Protein AF-A0A7S2BLW2-F1 (afdb_monomer)

Organism: NCBI:txid3111310

Foldseek 3Di:
DDDPVRVVVVLVVQQVVCVVVVPDPGSVRVVVVVCVVPDDDDDDDDPPDPCPVVVCVVDVCCVVPDDDDDPDDDDPVCVVVVLCPDPPSVCVPVVDDPPPPPPPPDDDDDDDDDDDDDPPVVVVVVVVVVVVVVVVPVPPD

Structure (mmCIF, N/CA/C/O backbone):
data_AF-A0A7S2BLW2-F1
#
_entry.id   AF-A0A7S2BLW2-F1
#
loop_
_atom_site.group_PDB
_atom_site.id
_atom_site.type_symbol
_atom_site.label_atom_id
_atom_site.label_alt_id
_atom_site.label_comp_id
_atom_site.label_asym_id
_atom_site.label_entity_id
_atom_site.label_seq_id
_atom_site.pdbx_PDB_ins_code
_atom_site.Cartn_x
_atom_site.Cartn_y
_atom_site.Cartn_z
_atom_site.occupancy
_atom_site.B_iso_or_equiv
_atom_site.auth_seq_id
_atom_site.auth_comp_id
_atom_site.auth_asym_id
_atom_site.auth_atom_id
_atom_site.pdbx_PDB_model_num
ATOM 1 N N . MET A 1 1 ? -0.160 -0.488 18.853 1.00 73.38 1 MET A N 1
ATOM 2 C CA . MET A 1 1 ? -1.581 -0.300 19.223 1.00 73.38 1 MET A CA 1
ATOM 3 C C . MET A 1 1 ? -1.604 0.476 20.521 1.00 73.38 1 MET A C 1
ATOM 5 O O . MET A 1 1 ? -0.782 0.165 21.372 1.00 73.38 1 MET A O 1
ATOM 9 N N . TYR A 1 2 ? -2.463 1.490 20.620 1.00 87.06 2 TYR A N 1
ATOM 10 C 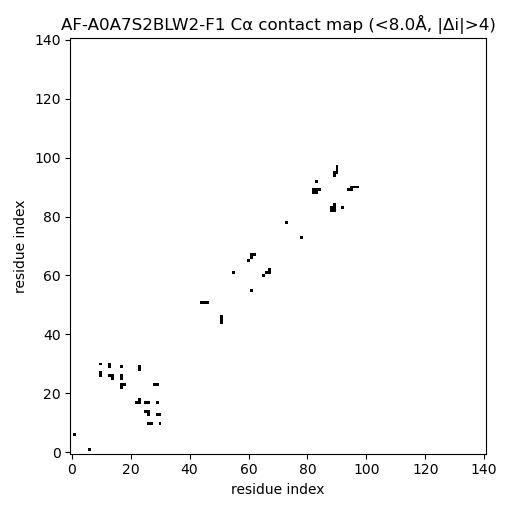CA . TYR A 1 2 ? -2.509 2.401 21.766 1.00 87.06 2 TYR A CA 1
ATOM 11 C C . TYR A 1 2 ? -3.160 1.749 22.981 1.00 87.06 2 TYR A C 1
ATOM 13 O O . TYR A 1 2 ? -4.089 0.948 22.836 1.00 87.06 2 TYR A O 1
ATOM 21 N N . THR A 1 3 ? -2.691 2.117 24.167 1.00 91.88 3 THR A N 1
ATOM 22 C CA . THR A 1 3 ? -3.401 1.827 25.415 1.00 91.88 3 THR A CA 1
ATOM 23 C C . THR A 1 3 ? -4.588 2.780 25.588 1.00 91.88 3 THR A C 1
ATOM 25 O O . THR A 1 3 ? -4.695 3.798 24.903 1.00 91.88 3 THR A O 1
ATOM 28 N N . HIS A 1 4 ? -5.503 2.454 26.504 1.00 84.50 4 HIS A N 1
ATOM 29 C CA . HIS A 1 4 ? -6.663 3.308 26.772 1.00 84.50 4 HIS A CA 1
ATOM 30 C C . HIS A 1 4 ? -6.245 4.705 27.267 1.00 84.50 4 HIS A C 1
ATOM 32 O O . HIS A 1 4 ? -6.810 5.706 26.836 1.00 84.50 4 HIS A O 1
ATOM 38 N N . GLU A 1 5 ? -5.223 4.770 28.123 1.00 90.81 5 GLU A N 1
ATOM 39 C CA . GLU A 1 5 ? -4.720 6.016 28.716 1.00 90.81 5 GLU A CA 1
ATOM 40 C C . GLU A 1 5 ? -4.084 6.948 27.670 1.00 90.81 5 GLU A C 1
ATOM 42 O O . GLU A 1 5 ? -4.263 8.162 27.726 1.00 90.81 5 GLU A O 1
ATOM 47 N N . GLU A 1 6 ? -3.394 6.394 26.668 1.00 92.69 6 GLU A N 1
ATOM 48 C CA . GLU A 1 6 ? -2.781 7.173 25.580 1.00 92.69 6 GLU A CA 1
ATOM 49 C C . GLU A 1 6 ? -3.803 7.671 24.552 1.00 92.69 6 GLU A C 1
ATOM 51 O O . GLU A 1 6 ? -3.588 8.687 23.889 1.00 92.69 6 GLU A O 1
ATOM 56 N N . LEU A 1 7 ? -4.908 6.945 24.381 1.00 88.94 7 LEU A N 1
ATOM 57 C CA . LEU A 1 7 ? -5.895 7.221 23.341 1.00 88.94 7 LEU A CA 1
ATOM 58 C C . LEU A 1 7 ? -6.820 8.387 23.712 1.00 88.94 7 LEU A C 1
ATOM 60 O O . LEU A 1 7 ? -7.228 9.166 22.849 1.00 88.94 7 LEU A O 1
ATOM 64 N N . GLU A 1 8 ? -7.145 8.526 24.992 1.00 86.38 8 GLU A N 1
ATOM 65 C CA . GLU A 1 8 ? -8.073 9.535 25.497 1.00 86.38 8 GLU A CA 1
ATOM 66 C C . GLU A 1 8 ? -7.685 10.992 25.156 1.00 86.38 8 GLU A C 1
ATOM 68 O O . GLU A 1 8 ? -8.547 11.712 24.629 1.00 86.38 8 GLU A O 1
ATOM 73 N N . PRO A 1 9 ? -6.420 11.441 25.325 1.00 90.81 9 PRO A N 1
ATOM 74 C CA . PRO A 1 9 ? -6.015 12.782 24.901 1.00 90.81 9 PRO A CA 1
ATOM 75 C C . PRO A 1 9 ? -6.026 12.962 23.375 1.00 90.81 9 PRO A C 1
ATOM 77 O O . PRO A 1 9 ? -6.305 14.060 22.895 1.00 90.81 9 PRO A O 1
ATOM 80 N N . LEU A 1 10 ? -5.779 11.902 22.596 1.00 88.44 10 LEU A N 1
ATOM 81 C CA . LEU A 1 10 ? -5.785 11.958 21.126 1.00 88.44 10 LEU A CA 1
ATOM 82 C C . LEU A 1 10 ? -7.202 12.104 20.555 1.00 88.44 10 LEU A C 1
ATOM 84 O O . LEU A 1 10 ? -7.399 12.761 19.532 1.00 88.44 10 LEU A O 1
ATOM 88 N N . LEU A 1 11 ? -8.195 11.503 21.215 1.00 89.56 11 LEU A N 1
ATOM 89 C CA . LEU A 1 11 ? -9.595 11.548 20.787 1.00 89.56 11 LEU A CA 1
ATOM 90 C C . LEU A 1 11 ? -10.344 12.795 21.275 1.00 89.56 11 LEU A C 1
ATOM 92 O O . LEU A 1 11 ? -11.379 13.132 20.698 1.00 89.56 11 LEU A O 1
ATOM 96 N N . ALA A 1 12 ? -9.851 13.485 22.308 1.00 87.88 12 ALA A N 1
ATOM 97 C CA . ALA A 1 12 ? -10.460 14.706 22.841 1.00 87.88 12 ALA A CA 1
ATOM 98 C C . ALA A 1 12 ? -10.820 15.756 21.761 1.00 87.88 12 ALA A C 1
ATOM 100 O O . ALA A 1 12 ? -11.989 16.138 21.705 1.00 87.88 12 ALA A O 1
ATOM 101 N N . PRO A 1 13 ? -9.917 16.156 20.840 1.00 88.12 13 PRO A N 1
ATOM 102 C CA . PRO A 1 13 ? -10.240 17.128 19.787 1.00 88.12 13 PRO A CA 1
ATOM 103 C C . PRO A 1 13 ? -11.166 16.581 18.687 1.00 88.12 13 PRO A C 1
ATOM 105 O O . PRO A 1 13 ? -11.682 17.341 17.868 1.00 88.12 13 PRO A O 1
ATOM 108 N N . LEU A 1 14 ? -11.361 15.261 18.622 1.00 87.06 14 LEU A N 1
ATOM 109 C CA . LEU A 1 14 ? -12.239 14.620 17.642 1.00 87.06 14 LEU A CA 1
ATOM 110 C C . LEU A 1 14 ? -13.679 14.495 18.146 1.00 87.06 14 LEU A C 1
ATOM 112 O O . LEU A 1 14 ? -14.576 14.307 17.330 1.00 87.06 14 LEU A O 1
ATOM 116 N N . LYS A 1 15 ? -13.923 14.631 19.458 1.00 86.38 15 LYS A N 1
ATOM 117 C CA . LYS A 1 15 ? -15.270 14.562 20.049 1.00 86.38 15 LYS A CA 1
ATOM 118 C C . LYS A 1 15 ? -16.202 15.624 19.470 1.00 86.38 15 LYS A C 1
ATOM 120 O O . LYS A 1 15 ? -17.282 15.280 19.001 1.00 86.38 15 LYS A O 1
ATOM 125 N N . GLU A 1 16 ? -15.763 16.880 19.448 1.00 86.25 16 GLU A N 1
ATOM 126 C CA . GLU A 1 16 ? -16.558 17.998 18.918 1.00 86.25 16 GLU A CA 1
ATOM 127 C C . GLU A 1 16 ? -16.871 17.793 17.432 1.00 86.25 16 GLU A C 1
ATOM 129 O O . GLU A 1 16 ? -18.031 17.811 17.028 1.00 86.25 16 GLU A O 1
ATOM 134 N N . LYS A 1 17 ? -15.854 17.446 16.635 1.00 84.31 17 LYS A N 1
ATOM 135 C CA . LYS A 1 17 ? -16.009 17.184 15.196 1.00 84.31 17 LYS A CA 1
ATOM 136 C C . LYS A 1 17 ? -16.908 15.979 14.901 1.00 84.31 17 LYS A C 1
ATOM 138 O O . LYS A 1 17 ? -17.621 15.970 13.900 1.00 84.31 17 LYS A O 1
ATOM 143 N N . ALA A 1 18 ? -16.874 14.949 15.747 1.00 85.56 18 ALA A N 1
ATOM 144 C CA . ALA A 1 18 ? -17.738 13.779 15.608 1.00 85.56 18 ALA A CA 1
ATOM 145 C C . ALA A 1 18 ? -19.202 14.129 15.906 1.00 85.56 18 ALA A C 1
ATOM 147 O O . ALA A 1 18 ? -20.091 13.661 15.193 1.00 85.56 18 ALA A O 1
ATOM 148 N N . MET A 1 19 ? -19.444 14.973 16.917 1.00 83.69 19 MET A N 1
ATOM 149 C CA . MET A 1 19 ? -20.779 15.482 17.244 1.00 83.69 19 MET A CA 1
ATOM 150 C C . MET A 1 19 ? -21.338 16.365 16.126 1.00 83.69 19 MET A C 1
ATOM 152 O O . MET A 1 19 ? -22.488 16.176 15.737 1.00 83.69 19 MET A O 1
ATOM 156 N N . GLU A 1 20 ? -20.527 17.266 15.564 1.00 86.50 20 GLU A N 1
ATOM 157 C CA . GLU A 1 20 ? -20.914 18.098 14.414 1.00 86.50 20 GLU A CA 1
ATOM 158 C C . GLU A 1 20 ? -21.260 17.259 13.179 1.00 86.50 20 GLU A C 1
ATOM 160 O O . GLU A 1 20 ? -22.240 17.532 12.489 1.00 86.50 20 GLU A O 1
ATOM 165 N N . ALA A 1 21 ? -20.478 16.210 12.906 1.00 84.44 21 ALA A N 1
ATOM 166 C CA . ALA A 1 21 ? -20.718 15.327 11.771 1.00 84.44 21 ALA A CA 1
ATOM 167 C C . ALA A 1 21 ? -21.977 14.453 11.934 1.00 84.44 21 ALA A C 1
ATOM 169 O O . ALA A 1 21 ? -22.483 13.936 10.936 1.00 84.44 21 ALA A O 1
ATOM 170 N N . GLY A 1 22 ? -22.443 14.209 13.168 1.00 82.50 22 GLY A N 1
ATOM 171 C CA . GLY A 1 22 ? -23.670 13.462 13.500 1.00 82.50 22 GLY A CA 1
ATOM 172 C C . GLY A 1 22 ? -23.741 12.002 13.018 1.00 82.50 22 GLY A C 1
ATOM 173 O O . GLY A 1 22 ? -24.722 11.311 13.275 1.00 82.50 22 GLY A O 1
ATOM 174 N N . THR A 1 23 ? -22.717 11.525 12.307 1.00 83.69 23 THR A N 1
ATOM 175 C CA . THR A 1 23 ? -22.719 10.253 11.567 1.00 83.69 23 THR A CA 1
ATOM 176 C C . THR A 1 23 ? -21.977 9.143 12.318 1.00 83.69 23 THR A C 1
ATOM 178 O O . THR A 1 23 ? -22.244 7.959 12.116 1.00 83.69 23 THR A O 1
ATOM 181 N N . PHE A 1 24 ? -21.040 9.502 13.200 1.00 87.12 24 PHE A N 1
ATOM 182 C CA . PHE A 1 24 ? -20.174 8.550 13.898 1.00 87.12 24 PHE A CA 1
ATOM 183 C C . PHE A 1 24 ? -20.708 8.231 15.298 1.00 87.12 24 PHE A C 1
ATOM 185 O O . PHE A 1 24 ? -21.102 9.129 16.036 1.00 87.12 24 PHE A O 1
ATOM 192 N N . ARG A 1 25 ? -20.698 6.944 15.679 1.00 85.00 25 ARG A N 1
ATOM 193 C CA . ARG A 1 25 ? -21.177 6.486 16.998 1.00 85.00 25 ARG A CA 1
ATOM 194 C C . ARG A 1 25 ? -20.203 6.840 18.114 1.00 85.00 25 ARG A C 1
ATOM 196 O O . ARG A 1 25 ? -20.627 7.151 19.222 1.00 85.00 25 ARG A O 1
ATOM 203 N N . THR A 1 26 ? -18.907 6.782 17.822 1.00 88.75 26 THR A N 1
ATOM 204 C CA . THR A 1 26 ? -17.846 7.141 18.762 1.00 88.75 26 THR A CA 1
ATOM 205 C C . THR A 1 26 ? -16.797 8.044 18.099 1.00 88.75 26 THR A C 1
ATOM 207 O O . THR A 1 26 ? -16.603 7.979 16.881 1.00 88.75 26 THR A O 1
ATOM 210 N N . PRO A 1 27 ? -16.057 8.861 18.877 1.00 88.62 27 PRO A N 1
ATOM 211 C CA . PRO A 1 27 ? -14.917 9.628 18.360 1.00 88.62 27 PRO A CA 1
ATOM 212 C C . PRO A 1 27 ? -13.827 8.726 17.767 1.00 88.62 27 PRO A C 1
ATOM 214 O O . PRO A 1 27 ? -13.113 9.122 16.849 1.00 88.62 27 PRO A O 1
ATOM 217 N N . TYR A 1 28 ? -13.721 7.494 18.276 1.00 90.31 28 TYR A N 1
ATOM 218 C CA . TYR A 1 28 ? -12.808 6.488 17.752 1.00 90.31 28 TYR A CA 1
ATOM 219 C C . TYR A 1 28 ? -13.203 6.036 16.341 1.00 90.31 28 TYR A C 1
ATOM 221 O O . TYR A 1 28 ? -12.337 5.931 15.477 1.00 90.31 28 TYR A O 1
ATOM 229 N N . ASP A 1 29 ? -14.496 5.854 16.060 1.00 90.75 29 ASP A N 1
ATOM 230 C CA . ASP A 1 29 ? -14.958 5.505 14.709 1.00 90.75 29 ASP A CA 1
ATOM 231 C C . ASP A 1 29 ? -14.627 6.611 13.701 1.00 90.75 29 ASP A C 1
ATOM 233 O O . ASP A 1 29 ? -14.192 6.328 12.583 1.00 90.75 29 ASP A O 1
ATOM 237 N N . MET A 1 30 ? -14.775 7.878 14.107 1.00 91.38 30 MET A N 1
ATOM 238 C CA . MET A 1 30 ? -14.360 9.018 13.289 1.00 91.38 30 MET A CA 1
ATOM 239 C C . MET A 1 30 ? -12.847 9.002 13.041 1.00 91.38 30 MET A C 1
ATOM 241 O O . MET A 1 30 ? -12.412 9.213 11.908 1.00 91.38 30 MET A O 1
ATOM 245 N N . PHE A 1 31 ? -12.047 8.733 14.076 1.00 91.62 31 PHE A N 1
ATOM 246 C CA . PHE A 1 31 ? -10.596 8.607 13.948 1.00 91.62 31 PHE A CA 1
ATOM 247 C C . PHE A 1 31 ? -10.215 7.508 12.947 1.00 91.62 31 PHE A C 1
ATOM 249 O O . PHE A 1 31 ? -9.475 7.767 11.999 1.00 91.62 31 PHE A O 1
ATOM 256 N N . VAL A 1 32 ? -10.773 6.303 13.098 1.00 92.31 32 VAL A N 1
ATOM 257 C CA . VAL A 1 32 ? -10.516 5.175 12.189 1.00 92.31 32 VAL A CA 1
ATOM 258 C C . VAL A 1 32 ? -10.936 5.518 10.761 1.00 92.31 32 VAL A C 1
ATOM 260 O O . VAL A 1 32 ? -10.188 5.241 9.824 1.00 92.31 32 VAL A O 1
ATOM 263 N N . HIS A 1 33 ? -12.087 6.168 10.583 1.00 92.56 33 HIS A N 1
ATOM 264 C CA . HIS A 1 33 ? -12.548 6.606 9.270 1.00 92.56 33 HIS A CA 1
ATOM 265 C C . HIS A 1 33 ? -11.578 7.603 8.617 1.00 92.56 33 HIS A C 1
ATOM 267 O O . HIS A 1 33 ? -11.264 7.472 7.434 1.00 92.56 33 HIS A O 1
ATOM 273 N N . GLN A 1 34 ? -11.063 8.575 9.374 1.00 92.31 34 GLN A N 1
ATOM 274 C CA . GLN A 1 34 ? -10.067 9.523 8.864 1.00 92.31 34 GLN A CA 1
ATOM 275 C C . GLN A 1 34 ? -8.769 8.819 8.475 1.00 92.31 34 GLN A C 1
ATOM 277 O O . GLN A 1 34 ? -8.238 9.082 7.397 1.00 92.31 34 GLN A O 1
ATOM 282 N N . VAL A 1 35 ? -8.285 7.892 9.304 1.00 94.12 35 VAL A N 1
ATOM 283 C CA . VAL A 1 35 ? -7.088 7.107 8.984 1.00 94.12 35 VAL A CA 1
ATOM 284 C C . VAL A 1 35 ? -7.302 6.322 7.693 1.00 94.12 35 VAL A C 1
ATOM 286 O O . VAL A 1 35 ? -6.476 6.407 6.794 1.00 94.12 35 VAL A O 1
ATOM 289 N N . GLN A 1 36 ? -8.430 5.627 7.544 1.00 93.94 36 GLN A N 1
ATOM 290 C CA . GLN A 1 36 ? -8.737 4.879 6.320 1.00 93.94 36 GLN A CA 1
ATOM 291 C C . GLN A 1 36 ? -8.853 5.770 5.079 1.00 93.94 36 GLN A C 1
ATOM 293 O O . GLN A 1 36 ? -8.538 5.320 3.980 1.00 93.94 36 GLN A O 1
ATOM 298 N N . ARG A 1 37 ? -9.313 7.015 5.240 1.00 93.94 37 ARG A N 1
ATOM 299 C CA . ARG A 1 37 ? -9.480 7.961 4.134 1.00 93.94 37 ARG A CA 1
ATOM 300 C C . ARG A 1 37 ? -8.167 8.598 3.686 1.00 93.94 37 ARG A C 1
ATOM 302 O O . ARG A 1 37 ? -8.020 8.868 2.500 1.00 93.94 37 ARG A O 1
ATOM 309 N N . TYR A 1 38 ? -7.261 8.884 4.618 1.00 96.19 38 TYR A N 1
ATOM 310 C CA . TYR A 1 38 ? -6.066 9.687 4.339 1.00 96.19 38 TYR A CA 1
ATOM 311 C C . TYR A 1 38 ? -4.761 8.887 4.327 1.00 96.19 38 TYR A C 1
ATOM 313 O O . TYR A 1 38 ? -3.754 9.378 3.819 1.00 96.19 38 TYR A O 1
ATOM 321 N N . LEU A 1 39 ? -4.747 7.666 4.866 1.00 95.88 39 LEU A N 1
ATOM 322 C CA . LEU A 1 39 ? -3.561 6.820 4.860 1.00 95.88 39 LEU A CA 1
ATOM 323 C C . LEU A 1 39 ? -3.525 5.946 3.605 1.00 95.88 39 L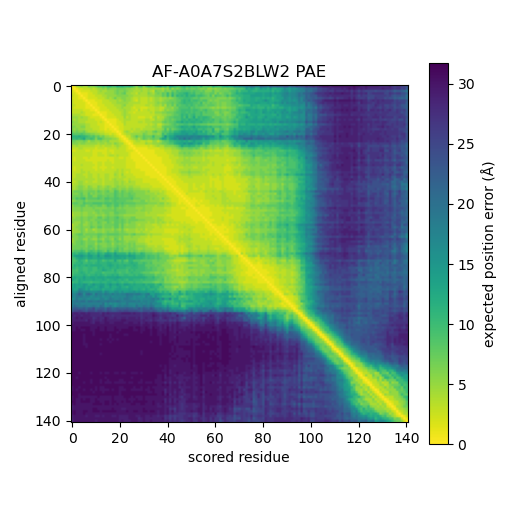EU A C 1
ATOM 325 O O . LEU A 1 39 ? -4.276 4.979 3.478 1.00 95.88 39 LEU A O 1
ATOM 329 N N . HIS A 1 40 ? -2.573 6.237 2.725 1.00 95.00 40 HIS A N 1
ATOM 330 C CA . HIS A 1 40 ? -2.226 5.374 1.602 1.00 95.00 40 HIS A CA 1
ATOM 331 C C . HIS A 1 40 ? -0.906 4.668 1.895 1.00 95.00 40 HIS A C 1
ATOM 333 O O . HIS A 1 40 ? 0.106 5.308 2.174 1.00 95.00 40 HIS A O 1
ATOM 339 N N . VAL A 1 41 ? -0.919 3.339 1.834 1.00 94.31 41 VAL A N 1
ATOM 340 C CA . VAL A 1 41 ? 0.274 2.510 2.021 1.00 94.31 41 VAL A CA 1
ATOM 341 C C . VAL A 1 41 ? 0.669 1.939 0.669 1.00 94.31 41 VAL A C 1
ATOM 343 O O . VAL A 1 41 ? -0.136 1.275 0.019 1.00 94.31 41 VAL A O 1
ATOM 346 N N . VAL A 1 42 ? 1.911 2.189 0.258 1.00 94.81 42 VAL A N 1
ATOM 347 C CA . VAL A 1 42 ? 2.490 1.639 -0.971 1.00 94.81 42 VAL A CA 1
ATOM 348 C C . VAL A 1 42 ? 3.574 0.646 -0.588 1.00 94.81 42 VAL A C 1
ATOM 350 O O . VAL A 1 42 ? 4.440 0.947 0.233 1.00 94.81 42 VAL A O 1
ATOM 353 N N . ILE A 1 43 ? 3.509 -0.549 -1.171 1.00 92.25 43 ILE A N 1
ATOM 354 C CA . ILE A 1 43 ? 4.444 -1.637 -0.896 1.00 92.25 43 ILE A CA 1
ATOM 355 C C . ILE A 1 43 ? 5.020 -2.102 -2.227 1.00 92.25 43 ILE A C 1
ATOM 357 O O . ILE A 1 43 ? 4.274 -2.467 -3.132 1.00 92.25 43 ILE A O 1
ATOM 361 N N . ALA A 1 44 ? 6.346 -2.096 -2.330 1.00 92.12 44 ALA A N 1
ATOM 362 C CA . ALA A 1 44 ? 7.066 -2.641 -3.469 1.00 92.12 44 ALA A CA 1
ATOM 363 C C . ALA A 1 44 ? 7.707 -3.976 -3.07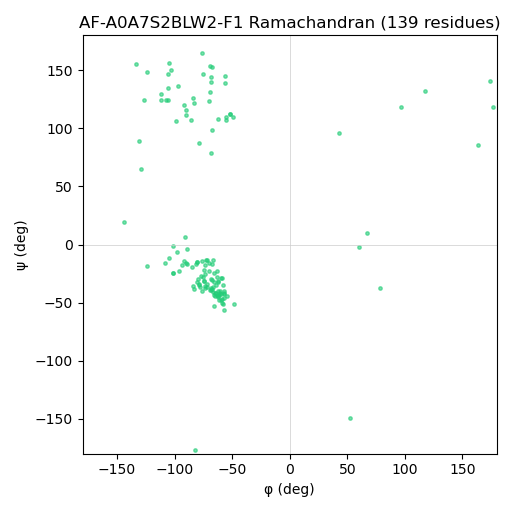9 1.00 92.12 44 ALA A C 1
ATOM 365 O O . ALA A 1 44 ? 8.325 -4.099 -2.018 1.00 92.12 44 ALA A O 1
ATOM 366 N N . PHE A 1 45 ? 7.564 -4.971 -3.949 1.00 90.69 45 PHE A N 1
ATOM 367 C CA . PHE A 1 45 ? 8.175 -6.282 -3.795 1.00 90.69 45 PHE A CA 1
ATOM 368 C C . PHE A 1 45 ? 9.023 -6.612 -5.014 1.00 90.69 45 PHE A C 1
ATOM 370 O O . PHE A 1 45 ? 8.685 -6.245 -6.136 1.00 90.69 45 PHE A O 1
ATOM 377 N N . ASP A 1 46 ? 10.086 -7.369 -4.777 1.00 91.25 46 ASP A N 1
ATOM 378 C CA . ASP A 1 46 ? 10.808 -8.067 -5.828 1.00 91.25 46 ASP A CA 1
ATOM 379 C C . ASP A 1 46 ? 10.193 -9.470 -6.005 1.00 91.25 46 ASP A C 1
ATOM 381 O O . ASP A 1 46 ? 10.258 -10.276 -5.065 1.00 91.25 46 ASP A O 1
ATOM 385 N N . PRO A 1 47 ? 9.590 -9.780 -7.168 1.00 90.44 47 PRO A N 1
ATOM 386 C CA . PRO A 1 47 ? 8.985 -11.085 -7.421 1.00 90.44 47 PRO A CA 1
ATOM 387 C C . PRO A 1 47 ? 10.017 -12.211 -7.561 1.00 90.44 47 PRO A C 1
ATOM 389 O O . PRO A 1 47 ? 9.653 -13.381 -7.461 1.00 90.44 47 PRO A O 1
ATOM 392 N N . THR A 1 48 ? 11.297 -11.889 -7.773 1.00 92.62 48 THR A N 1
ATOM 393 C CA . THR A 1 48 ? 12.371 -12.889 -7.889 1.00 92.62 48 THR A CA 1
ATOM 394 C C . THR A 1 48 ? 12.857 -13.388 -6.528 1.00 92.62 48 THR A C 1
ATOM 396 O O . THR A 1 48 ? 13.512 -14.429 -6.431 1.00 92.62 48 THR A O 1
ATOM 399 N N . HIS A 1 49 ? 12.504 -12.685 -5.449 1.00 95.06 49 HIS A N 1
ATOM 400 C CA . HIS A 1 49 ? 12.927 -13.055 -4.111 1.00 95.06 49 HIS A CA 1
ATOM 401 C C . HIS A 1 49 ? 12.239 -14.365 -3.660 1.00 95.06 49 HIS A C 1
ATOM 403 O O . HIS A 1 49 ? 11.011 -14.453 -3.666 1.00 95.06 49 HIS A O 1
ATOM 409 N N . PRO A 1 50 ? 12.970 -15.366 -3.130 1.00 95.75 50 PRO A N 1
ATOM 410 C CA . PRO A 1 50 ? 12.422 -16.701 -2.843 1.00 95.75 50 PRO A CA 1
ATOM 411 C C . PRO A 1 50 ? 11.307 -16.714 -1.786 1.00 95.75 50 PRO A C 1
ATOM 413 O O . PRO A 1 50 ? 10.481 -17.618 -1.745 1.00 95.75 50 PRO A O 1
ATOM 416 N N . LYS A 1 51 ? 11.260 -15.698 -0.916 1.00 95.00 51 LYS A N 1
ATOM 417 C CA . LYS A 1 51 ? 10.188 -15.518 0.083 1.00 95.00 51 LYS A CA 1
ATOM 418 C C . LYS A 1 51 ? 9.014 -14.659 -0.402 1.00 95.00 51 LYS A C 1
ATOM 420 O O . LYS A 1 51 ? 8.177 -14.307 0.424 1.00 95.00 51 LYS A O 1
ATOM 425 N N . PHE A 1 52 ? 8.976 -14.260 -1.673 1.00 93.06 52 PHE A N 1
ATOM 426 C CA . PHE A 1 52 ? 7.918 -13.404 -2.215 1.00 93.06 52 PHE A CA 1
ATOM 427 C C . PHE A 1 52 ? 6.537 -14.037 -2.010 1.00 93.06 52 PHE A C 1
ATOM 429 O O . PHE A 1 52 ? 5.712 -13.472 -1.296 1.00 93.06 52 PHE A O 1
ATOM 436 N N . LEU A 1 53 ? 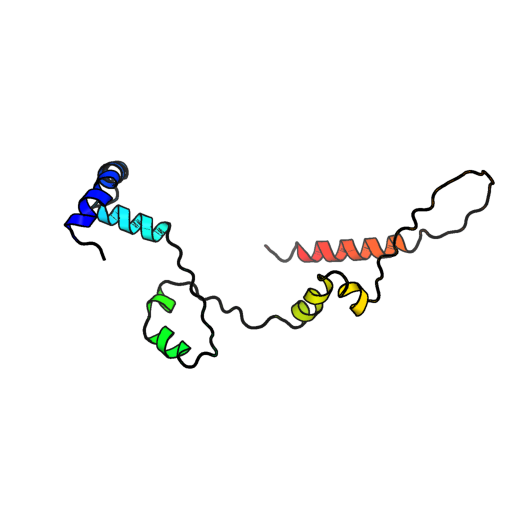6.345 -15.260 -2.514 1.00 93.62 53 LEU A N 1
ATOM 437 C CA . LEU A 1 53 ? 5.074 -15.981 -2.397 1.00 93.62 53 LEU A CA 1
ATOM 438 C C . LEU A 1 53 ? 4.661 -16.190 -0.939 1.00 93.62 53 LEU A C 1
ATOM 440 O O . LEU A 1 53 ? 3.546 -15.842 -0.571 1.00 93.62 53 LEU A O 1
ATOM 444 N N . LEU A 1 54 ? 5.586 -16.635 -0.080 1.00 95.75 54 LEU A N 1
ATOM 445 C CA . LEU A 1 54 ? 5.308 -16.825 1.347 1.00 95.75 54 LEU A CA 1
ATOM 446 C C . LEU A 1 54 ? 4.817 -15.533 2.020 1.00 95.75 54 LEU A C 1
ATOM 448 O O . LEU A 1 54 ? 3.883 -15.565 2.816 1.00 95.75 54 LEU A O 1
ATOM 452 N N . ARG A 1 55 ? 5.436 -14.385 1.712 1.00 92.50 55 ARG A N 1
ATOM 453 C CA . ARG A 1 55 ? 5.017 -13.086 2.265 1.00 92.50 55 ARG A CA 1
ATOM 454 C C . ARG A 1 55 ? 3.623 -12.705 1.782 1.00 92.50 55 ARG A C 1
ATOM 456 O O . ARG A 1 55 ? 2.821 -12.242 2.591 1.00 92.50 55 ARG A O 1
ATOM 463 N N . CYS A 1 56 ? 3.328 -12.937 0.508 1.00 91.81 56 CYS A N 1
ATOM 464 C CA . CYS A 1 56 ? 2.015 -12.673 -0.058 1.00 91.81 56 CYS A CA 1
ATOM 465 C C . CYS A 1 56 ? 0.924 -13.583 0.528 1.00 91.81 56 CYS A C 1
ATOM 467 O O . CYS A 1 56 ? -0.139 -13.094 0.900 1.00 91.81 56 CYS A O 1
ATOM 469 N N . GLU A 1 57 ? 1.195 -14.878 0.685 1.00 93.94 57 GLU A N 1
ATOM 470 C CA . GLU A 1 57 ? 0.258 -15.842 1.280 1.00 93.94 57 GLU A CA 1
ATOM 471 C C . GLU A 1 57 ? 0.017 -15.573 2.768 1.00 93.94 57 GLU A C 1
ATOM 473 O O . GLU A 1 57 ? -1.110 -15.666 3.250 1.00 93.94 57 GLU A O 1
ATOM 478 N N . SER A 1 58 ? 1.066 -15.185 3.499 1.00 96.00 58 SER A N 1
ATOM 479 C CA . SER A 1 58 ? 0.963 -14.878 4.929 1.00 96.00 58 SER A CA 1
ATOM 480 C C . SER A 1 58 ? 0.134 -13.624 5.235 1.00 96.00 58 SER A C 1
ATOM 482 O O . SER A 1 58 ? -0.282 -13.437 6.378 1.00 96.00 58 SER A O 1
ATOM 484 N N . ASN A 1 59 ? -0.108 -12.759 4.242 1.00 93.88 59 ASN A N 1
ATOM 485 C CA . ASN A 1 59 ? -0.829 -11.505 4.426 1.00 93.88 59 ASN A CA 1
ATOM 486 C C . ASN A 1 59 ? -1.945 -11.316 3.377 1.00 93.88 59 ASN A C 1
ATOM 488 O O . ASN A 1 59 ? -1.737 -10.656 2.354 1.00 93.88 59 ASN A O 1
ATOM 492 N N . PRO A 1 60 ? -3.169 -11.802 3.654 1.00 94.56 60 PRO A N 1
ATOM 493 C CA . PRO A 1 60 ? -4.292 -11.692 2.721 1.00 94.56 60 PRO A CA 1
ATOM 494 C C . PRO A 1 60 ? -4.773 -10.248 2.495 1.00 94.56 60 PRO A C 1
ATOM 496 O O . PRO A 1 60 ? -5.510 -9.990 1.539 1.00 94.56 60 PRO A O 1
ATOM 499 N N . ALA A 1 61 ? -4.362 -9.280 3.326 1.00 94.19 61 ALA A N 1
ATOM 500 C CA . ALA A 1 61 ? -4.717 -7.874 3.121 1.00 94.19 61 ALA A CA 1
ATOM 501 C C . ALA A 1 61 ? -4.139 -7.321 1.807 1.00 94.19 61 ALA A C 1
ATOM 503 O O . ALA A 1 61 ? -4.756 -6.454 1.191 1.00 94.19 61 ALA A O 1
ATOM 504 N N . LEU A 1 62 ? -3.013 -7.875 1.340 1.00 92.31 62 LEU A N 1
ATOM 505 C CA . LEU A 1 62 ? -2.377 -7.479 0.081 1.00 92.31 62 LEU A CA 1
ATOM 506 C C . LEU A 1 62 ? -3.269 -7.738 -1.142 1.00 92.31 62 LEU A C 1
ATOM 508 O O . LEU A 1 62 ? -3.235 -6.962 -2.088 1.00 92.31 62 LEU A O 1
ATOM 512 N N . TYR A 1 63 ? -4.105 -8.778 -1.110 1.00 90.12 63 TYR A N 1
ATOM 513 C CA . TYR A 1 63 ? -5.011 -9.118 -2.216 1.00 90.12 63 TYR A CA 1
ATOM 514 C C . TYR A 1 63 ? -6.429 -8.575 -2.038 1.00 90.12 63 TYR A C 1
ATOM 516 O O . TYR A 1 63 ? -7.169 -8.442 -3.007 1.00 90.12 63 TYR A O 1
ATOM 524 N N . THR A 1 64 ? -6.832 -8.290 -0.799 1.00 93.38 64 THR A N 1
ATOM 525 C CA . THR A 1 64 ? -8.215 -7.898 -0.477 1.00 93.38 64 THR A CA 1
ATOM 526 C C . THR A 1 64 ? -8.395 -6.396 -0.282 1.00 93.38 64 THR A C 1
ATOM 528 O O . THR A 1 64 ? -9.511 -5.895 -0.424 1.00 93.38 64 THR A O 1
ATOM 531 N N . ARG A 1 65 ? -7.332 -5.667 0.084 1.00 92.75 65 ARG A N 1
ATOM 532 C CA . ARG A 1 65 ? -7.395 -4.235 0.430 1.00 92.75 65 ARG A CA 1
ATOM 533 C C . ARG A 1 65 ? -6.468 -3.356 -0.404 1.00 92.75 65 ARG A C 1
ATOM 535 O O . ARG A 1 65 ? -6.688 -2.149 -0.433 1.00 92.75 65 ARG A O 1
ATOM 542 N N . CYS A 1 66 ? -5.456 -3.925 -1.055 1.00 91.69 66 CYS A N 1
ATOM 543 C CA . CYS A 1 66 ? -4.516 -3.181 -1.889 1.00 91.69 66 CYS A CA 1
ATOM 544 C C . CYS A 1 66 ? -4.823 -3.365 -3.379 1.00 91.69 66 CYS A C 1
ATOM 546 O O . CYS A 1 66 ? -5.287 -4.419 -3.809 1.00 91.69 66 CYS A O 1
ATOM 548 N N . SER A 1 67 ? -4.504 -2.341 -4.171 1.00 92.69 67 SER A N 1
ATOM 549 C CA . SER A 1 67 ? -4.448 -2.453 -5.629 1.00 92.69 67 SER A CA 1
ATOM 550 C C . SER A 1 67 ? -3.089 -3.013 -6.037 1.00 92.69 67 SER A C 1
ATOM 552 O O . SER A 1 67 ? -2.053 -2.474 -5.649 1.00 92.69 67 SER A O 1
ATOM 554 N N . MET A 1 68 ? -3.092 -4.089 -6.820 1.00 90.12 68 MET A N 1
ATOM 555 C CA . MET A 1 68 ? -1.873 -4.753 -7.281 1.00 90.12 68 MET A CA 1
ATOM 556 C C . MET A 1 68 ? -1.451 -4.181 -8.634 1.00 90.12 68 MET A C 1
ATOM 558 O O . MET A 1 68 ? -2.195 -4.283 -9.607 1.00 90.12 68 MET A O 1
ATOM 562 N N . LEU A 1 69 ? -0.248 -3.606 -8.697 1.00 92.75 69 LEU A N 1
ATOM 563 C CA . LEU A 1 69 ? 0.368 -3.152 -9.941 1.00 92.75 69 LEU A CA 1
ATOM 564 C C . LEU A 1 69 ? 1.579 -4.026 -10.260 1.00 92.75 69 LEU A C 1
ATOM 566 O O . LEU A 1 69 ? 2.510 -4.129 -9.461 1.00 92.75 69 LEU A O 1
ATOM 570 N N . TRP A 1 70 ? 1.578 -4.625 -11.447 1.00 89.62 70 TRP A N 1
ATOM 571 C CA . TRP A 1 70 ? 2.727 -5.351 -11.970 1.00 89.62 70 TRP A CA 1
ATOM 572 C C . TRP A 1 70 ? 3.500 -4.452 -12.932 1.00 89.62 70 TRP A C 1
ATOM 574 O O . TRP A 1 70 ? 3.046 -4.203 -14.044 1.00 89.62 70 TRP A O 1
ATOM 584 N N . MET A 1 71 ? 4.665 -3.960 -12.503 1.00 86.19 71 MET A N 1
ATOM 585 C CA . MET A 1 71 ? 5.492 -3.071 -13.334 1.00 86.19 71 MET A CA 1
ATOM 586 C C . MET A 1 71 ? 6.251 -3.808 -14.447 1.00 86.19 71 MET A C 1
ATOM 588 O O . MET A 1 71 ? 6.726 -3.165 -15.375 1.00 86.19 71 MET A O 1
ATOM 592 N N . GLY A 1 72 ? 6.333 -5.143 -14.378 1.00 86.06 72 GLY A N 1
ATOM 593 C CA . GLY A 1 72 ? 6.928 -5.977 -15.419 1.00 86.06 72 GLY A CA 1
ATOM 594 C C . GLY A 1 72 ? 8.337 -5.554 -15.830 1.00 86.06 72 GLY A C 1
ATOM 595 O O . GLY A 1 72 ? 9.120 -5.059 -15.021 1.00 86.06 72 GLY A O 1
ATOM 596 N N . ALA A 1 73 ? 8.648 -5.798 -17.099 1.00 88.88 73 ALA A N 1
ATOM 597 C CA . ALA A 1 73 ? 9.822 -5.256 -17.763 1.00 88.88 73 ALA A CA 1
ATOM 598 C C . ALA A 1 73 ? 9.386 -4.133 -18.707 1.00 88.88 73 ALA A C 1
ATOM 600 O O . ALA A 1 73 ? 8.238 -4.099 -19.153 1.00 88.88 73 ALA A O 1
ATOM 601 N N . TRP A 1 74 ? 10.308 -3.229 -19.020 1.00 91.56 74 TRP A N 1
ATOM 602 C CA . TRP A 1 74 ? 10.066 -2.209 -20.032 1.00 91.56 74 TRP A CA 1
ATOM 603 C C . TRP A 1 74 ? 9.966 -2.842 -21.414 1.00 91.56 74 TRP A C 1
ATOM 605 O O . TRP A 1 74 ? 10.677 -3.804 -21.716 1.00 91.56 74 TRP A O 1
ATOM 615 N N . ASP A 1 75 ? 9.085 -2.289 -22.245 1.00 93.56 75 ASP A N 1
ATOM 616 C CA . ASP A 1 75 ? 8.966 -2.735 -23.623 1.00 93.56 75 ASP A CA 1
ATOM 617 C C . ASP A 1 75 ? 10.232 -2.383 -24.418 1.00 93.56 75 ASP A C 1
ATOM 619 O O . ASP A 1 75 ? 10.963 -1.434 -24.119 1.00 93.56 75 ASP A O 1
ATOM 623 N N . THR A 1 76 ? 10.496 -3.179 -25.444 1.00 93.88 76 THR A N 1
ATOM 624 C CA . THR A 1 76 ? 11.626 -3.030 -26.356 1.00 93.88 76 THR A CA 1
ATOM 625 C C . THR A 1 76 ? 11.644 -1.678 -27.061 1.00 93.88 76 THR A C 1
ATOM 627 O O . THR A 1 76 ? 12.729 -1.139 -27.270 1.00 93.88 76 THR A O 1
ATOM 630 N N . GLU A 1 77 ? 10.480 -1.116 -27.395 1.00 93.12 77 GLU A N 1
ATOM 631 C CA . GLU A 1 77 ? 10.362 0.224 -27.975 1.00 93.12 77 GLU A CA 1
ATOM 632 C C . GLU A 1 77 ? 10.801 1.292 -26.968 1.00 93.12 77 GLU A C 1
ATOM 634 O O . GLU A 1 77 ? 11.754 2.024 -27.233 1.00 93.12 77 GLU A O 1
ATOM 639 N N . SER A 1 78 ? 10.240 1.282 -25.754 1.00 93.25 78 SER A N 1
ATOM 640 C CA . SER A 1 78 ? 10.654 2.198 -24.682 1.00 93.25 78 SER A CA 1
ATOM 641 C C . SER A 1 78 ? 12.149 2.078 -24.365 1.00 93.25 78 SER A C 1
ATOM 643 O O . SER A 1 78 ? 12.835 3.081 -24.181 1.00 93.25 78 SER A O 1
ATOM 645 N N . MET A 1 79 ? 12.698 0.859 -24.362 1.00 93.00 79 MET A N 1
ATOM 646 C CA . MET A 1 79 ? 14.133 0.622 -24.160 1.00 93.00 79 MET A CA 1
ATOM 647 C C . MET A 1 79 ? 15.016 1.180 -25.290 1.00 93.00 79 MET A C 1
ATOM 649 O O . MET A 1 79 ? 16.192 1.454 -25.048 1.00 93.00 79 MET A O 1
ATOM 653 N N . ARG A 1 80 ? 14.486 1.354 -26.508 1.00 89.38 80 ARG A N 1
ATOM 654 C CA . ARG A 1 80 ? 15.188 2.008 -27.629 1.00 89.38 80 ARG A CA 1
ATOM 655 C C . ARG A 1 80 ? 15.060 3.525 -27.581 1.00 89.38 80 ARG A C 1
ATOM 657 O O . ARG A 1 80 ? 16.013 4.217 -27.928 1.00 89.38 80 ARG A O 1
ATOM 664 N N . GLU A 1 81 ? 13.913 4.029 -27.143 1.00 90.44 81 GLU A N 1
ATOM 665 C CA . GLU A 1 81 ? 13.633 5.463 -27.076 1.00 90.44 81 GLU A CA 1
ATOM 666 C C . GLU A 1 81 ? 14.323 6.146 -25.894 1.00 90.44 81 GLU A C 1
ATOM 668 O O . GLU A 1 81 ? 14.870 7.235 -26.049 1.00 90.44 81 GLU A O 1
ATOM 673 N N . LEU A 1 82 ? 14.369 5.514 -24.720 1.00 92.62 82 LEU A N 1
ATOM 674 C CA . LEU A 1 82 ? 14.934 6.131 -23.516 1.00 92.62 82 LEU A CA 1
ATOM 675 C C . LEU A 1 82 ? 16.391 6.605 -23.665 1.00 92.62 82 LEU A C 1
ATOM 677 O O . LEU A 1 82 ? 16.685 7.722 -23.232 1.00 92.62 82 LEU A O 1
ATOM 681 N N . PRO A 1 83 ? 17.305 5.856 -24.314 1.00 91.00 83 PRO A N 1
ATOM 682 C CA . PRO A 1 83 ? 18.647 6.352 -24.613 1.00 91.00 83 PRO A CA 1
ATOM 683 C C . PRO A 1 83 ? 18.670 7.627 -25.465 1.00 91.00 83 PRO A C 1
ATOM 685 O O . PRO A 1 83 ? 19.591 8.427 -25.329 1.00 91.00 83 PRO A O 1
ATOM 688 N N . THR A 1 84 ? 17.666 7.849 -26.320 1.00 88.12 84 THR A N 1
ATOM 689 C CA . THR A 1 84 ? 17.583 9.055 -27.164 1.00 88.12 84 THR A CA 1
ATOM 690 C C . THR A 1 84 ? 17.211 10.310 -26.375 1.00 88.12 84 THR A C 1
ATOM 692 O O . THR A 1 84 ? 17.470 11.418 -26.839 1.00 88.12 84 THR A O 1
ATOM 695 N N . LEU A 1 85 ? 16.660 10.153 -25.166 1.00 89.00 85 LEU A N 1
ATOM 696 C CA . LEU A 1 85 ? 16.374 11.265 -24.256 1.00 89.00 85 LEU A CA 1
ATOM 697 C C . LEU A 1 85 ? 17.616 11.726 -23.481 1.00 89.00 85 LEU A C 1
ATOM 699 O O . LEU A 1 85 ? 17.599 12.801 -22.885 1.00 89.00 85 LEU A O 1
ATOM 703 N N . LEU A 1 86 ? 18.688 10.926 -23.465 1.00 89.44 86 LEU A N 1
ATOM 704 C CA . LEU A 1 86 ? 19.937 11.276 -22.797 1.00 89.44 86 LEU A CA 1
ATOM 705 C C . LEU A 1 86 ? 20.795 12.172 -23.713 1.00 89.44 86 LEU A C 1
ATOM 707 O O . LEU A 1 86 ? 21.171 11.742 -24.813 1.00 89.44 86 LEU A O 1
ATOM 711 N N . PRO A 1 87 ? 21.162 13.392 -23.271 1.00 82.31 87 PRO A N 1
ATOM 712 C CA . PRO A 1 87 ? 22.056 14.265 -24.029 1.00 82.31 87 PRO A CA 1
ATOM 713 C C . PRO A 1 87 ? 23.392 13.570 -24.331 1.00 82.31 87 PRO A C 1
ATOM 715 O O . PRO A 1 87 ? 23.931 12.845 -23.495 1.00 82.31 87 PRO A O 1
ATOM 718 N N . GLY A 1 88 ? 23.921 13.751 -25.542 1.00 83.12 88 GLY A N 1
ATOM 719 C CA . GLY A 1 88 ? 25.157 13.106 -26.011 1.00 83.12 88 GLY A CA 1
ATOM 720 C C . GLY A 1 88 ? 24.995 11.643 -26.452 1.00 83.12 88 GLY A C 1
ATOM 721 O O . GLY A 1 88 ? 25.560 11.246 -27.468 1.00 83.12 88 GLY A O 1
ATOM 722 N N . VAL A 1 89 ? 24.159 10.845 -25.778 1.00 85.38 89 VAL A N 1
ATOM 723 C CA . VAL A 1 89 ? 23.834 9.476 -26.236 1.00 85.38 89 VAL A CA 1
ATOM 724 C C . VAL A 1 89 ? 23.010 9.528 -27.519 1.00 85.38 89 VAL A C 1
ATOM 726 O O . VAL A 1 89 ? 23.276 8.772 -28.451 1.00 85.38 89 VAL A O 1
ATOM 729 N N . LYS A 1 90 ? 22.076 10.480 -27.611 1.00 81.19 90 LYS A N 1
ATOM 730 C CA . LYS A 1 90 ? 21.327 10.748 -28.842 1.00 81.19 90 LYS A CA 1
ATOM 731 C C . LYS A 1 90 ? 22.252 11.020 -30.039 1.00 81.19 90 LYS A C 1
ATOM 733 O O . LYS A 1 90 ? 22.053 10.439 -31.100 1.00 81.19 90 LYS A O 1
ATOM 738 N N . GLN A 1 91 ? 23.290 11.837 -29.843 1.00 81.75 91 GLN A N 1
ATOM 739 C CA . GLN A 1 91 ? 24.275 12.189 -30.876 1.00 81.75 91 GLN A CA 1
ATOM 740 C C . GLN A 1 91 ? 25.072 10.954 -31.324 1.00 81.75 91 GLN A C 1
ATOM 742 O O . GLN A 1 91 ? 25.265 10.738 -32.516 1.00 81.75 91 GLN A O 1
ATOM 747 N N . LEU A 1 92 ? 25.470 10.093 -30.379 1.00 82.25 92 LEU A N 1
ATOM 748 C CA . LEU A 1 92 ? 26.187 8.846 -30.669 1.00 82.25 92 LEU A CA 1
ATOM 749 C C . LEU A 1 92 ? 25.325 7.807 -31.399 1.00 82.25 92 LEU A C 1
ATOM 751 O O . LEU A 1 92 ? 25.835 7.081 -32.249 1.00 82.25 92 LEU A O 1
ATOM 755 N N . LEU A 1 93 ? 24.039 7.709 -31.052 1.00 82.56 93 LEU A N 1
ATOM 756 C CA . LEU A 1 93 ? 23.132 6.705 -31.613 1.00 82.56 93 LEU A CA 1
ATOM 757 C C . LEU A 1 93 ? 22.538 7.117 -32.963 1.00 82.56 93 LEU A C 1
ATOM 759 O O . LEU A 1 93 ? 22.364 6.263 -33.829 1.00 82.56 93 LEU A O 1
ATOM 763 N N . LEU A 1 94 ? 22.200 8.398 -33.130 1.00 79.31 94 LEU A N 1
ATOM 764 C CA . LEU A 1 94 ? 21.499 8.909 -34.312 1.00 79.31 94 LEU A CA 1
ATOM 765 C C . LEU A 1 94 ? 22.410 9.694 -35.262 1.00 79.31 94 LEU A C 1
ATOM 767 O O . LEU A 1 94 ? 21.999 9.989 -36.380 1.00 79.31 94 LEU A O 1
ATOM 771 N N . GLY A 1 95 ? 23.633 10.040 -34.847 1.00 70.00 95 GLY A N 1
ATOM 772 C CA . GLY A 1 95 ? 24.540 10.872 -35.644 1.00 70.00 95 GLY A CA 1
ATOM 773 C C . GLY A 1 95 ? 24.058 12.317 -35.822 1.00 70.00 95 GLY A C 1
ATOM 774 O O . GLY A 1 95 ? 24.628 13.053 -36.621 1.00 70.00 95 GLY A O 1
ATOM 775 N N . GLU A 1 96 ? 23.012 12.724 -35.098 1.00 63.75 96 GLU A N 1
ATOM 776 C CA . GLU A 1 96 ? 22.514 14.097 -35.058 1.00 63.75 96 GLU A CA 1
ATOM 777 C C . GLU A 1 96 ? 23.413 14.907 -34.127 1.00 63.75 96 GLU A C 1
ATOM 779 O O . GLU A 1 96 ? 23.153 14.989 -32.928 1.00 63.75 96 GLU A O 1
ATOM 784 N N . PHE A 1 97 ? 24.499 15.465 -34.658 1.00 59.97 97 PHE A N 1
ATOM 785 C CA . PHE A 1 97 ? 25.212 16.540 -33.981 1.00 59.97 97 PHE A CA 1
ATOM 786 C C . PHE A 1 97 ? 24.312 17.773 -34.035 1.00 59.97 97 PHE A C 1
ATOM 788 O O . PHE A 1 97 ? 23.856 18.158 -35.110 1.00 59.97 97 PHE A O 1
ATOM 795 N N . GLU A 1 98 ? 23.995 18.351 -32.877 1.00 60.00 98 GLU A N 1
ATOM 796 C CA . GLU A 1 98 ? 23.479 19.716 -32.864 1.00 60.00 98 GLU A CA 1
ATOM 797 C C . GLU A 1 98 ? 24.604 20.565 -33.445 1.00 60.00 98 GLU A C 1
ATOM 799 O O . GLU A 1 98 ? 25.666 20.680 -32.832 1.00 60.00 98 GLU A O 1
ATOM 804 N N . ASP A 1 99 ? 24.411 21.048 -34.673 1.00 53.66 99 ASP A N 1
ATOM 805 C CA . ASP A 1 99 ? 25.315 22.012 -35.273 1.00 53.66 99 ASP A CA 1
ATOM 806 C C . ASP A 1 99 ? 25.375 23.188 -34.296 1.00 53.66 99 ASP A C 1
ATOM 808 O O . ASP A 1 99 ? 24.377 23.885 -34.095 1.00 53.66 99 ASP A O 1
ATOM 812 N N . GLU A 1 100 ? 26.518 23.362 -33.624 1.00 53.22 100 GLU A N 1
ATOM 813 C CA . GLU A 1 100 ? 26.792 24.579 -32.874 1.00 53.22 100 GLU A CA 1
ATOM 814 C C . GLU A 1 100 ? 26.546 25.727 -33.851 1.00 53.22 100 GLU A C 1
ATOM 816 O O . GLU A 1 100 ? 27.247 25.844 -34.859 1.00 53.22 100 GLU A O 1
ATOM 821 N N . GLU A 1 101 ? 25.504 26.530 -33.606 1.00 45.41 101 GLU A N 1
ATOM 822 C CA . GLU A 1 101 ? 25.278 27.736 -34.389 1.00 45.41 101 GLU A CA 1
ATOM 823 C C . GLU A 1 101 ? 26.561 28.563 -34.300 1.00 45.41 101 GLU A C 1
ATOM 825 O O . GLU A 1 101 ? 26.889 29.122 -33.249 1.00 45.41 101 GLU A O 1
ATOM 830 N N . GLU A 1 102 ? 27.314 28.591 -35.406 1.00 40.72 102 GLU A N 1
ATOM 831 C CA . GLU A 1 102 ? 28.460 29.467 -35.577 1.00 40.72 102 GLU A CA 1
ATOM 832 C C . GLU A 1 102 ? 28.002 30.869 -35.181 1.00 40.72 102 GLU A C 1
ATOM 834 O O . GLU A 1 102 ? 27.233 31.523 -35.892 1.00 40.72 102 GLU A O 1
ATOM 839 N N . THR A 1 103 ? 28.498 31.355 -34.046 1.00 40.62 103 THR A N 1
ATOM 840 C CA . THR A 1 103 ? 28.415 32.763 -33.681 1.00 40.62 103 THR A CA 1
ATOM 841 C C . THR A 1 103 ? 29.325 33.510 -34.649 1.00 40.62 103 THR A C 1
ATOM 843 O O . THR A 1 103 ? 30.470 33.848 -34.347 1.00 40.62 103 THR A O 1
ATOM 846 N N . LYS A 1 104 ? 28.833 33.740 -35.870 1.00 39.44 104 LYS A N 1
ATOM 847 C CA . LYS A 1 104 ? 29.458 34.658 -36.814 1.00 39.44 104 LYS A CA 1
ATOM 848 C C . LYS A 1 104 ? 29.313 36.058 -36.243 1.00 39.44 104 LYS A C 1
ATOM 850 O O . LYS A 1 104 ? 28.272 36.697 -36.373 1.00 39.44 104 LYS A O 1
ATOM 855 N N . GLY A 1 105 ? 30.386 36.524 -35.610 1.00 40.25 105 GLY A N 1
ATOM 856 C CA . GLY A 1 105 ? 30.639 37.945 -35.445 1.00 40.25 105 GLY A CA 1
ATOM 857 C C . GLY A 1 105 ? 30.537 38.615 -36.814 1.00 40.25 105 GLY A C 1
ATOM 858 O O . GLY A 1 105 ? 31.330 38.333 -37.710 1.00 40.25 105 GLY A O 1
ATOM 859 N N . GLY A 1 106 ? 29.511 39.444 -36.986 1.00 35.56 106 GLY A N 1
ATOM 860 C CA . GLY A 1 106 ? 29.352 40.298 -38.152 1.00 35.56 106 GLY A CA 1
ATOM 861 C C . GLY A 1 106 ? 30.114 41.600 -37.942 1.00 35.56 106 GLY A C 1
ATOM 862 O O . GLY A 1 106 ? 29.674 42.437 -37.160 1.00 35.56 106 GLY A O 1
ATOM 863 N N . ASP A 1 107 ? 31.236 41.744 -38.646 1.00 33.81 107 ASP A N 1
ATOM 864 C CA . ASP A 1 107 ? 31.780 43.031 -39.087 1.00 33.81 107 ASP A CA 1
ATOM 865 C C . ASP A 1 107 ? 31.528 43.167 -40.603 1.00 33.81 107 ASP A C 1
ATOM 867 O O . ASP A 1 107 ? 31.468 42.172 -41.332 1.00 33.81 107 ASP A O 1
ATOM 8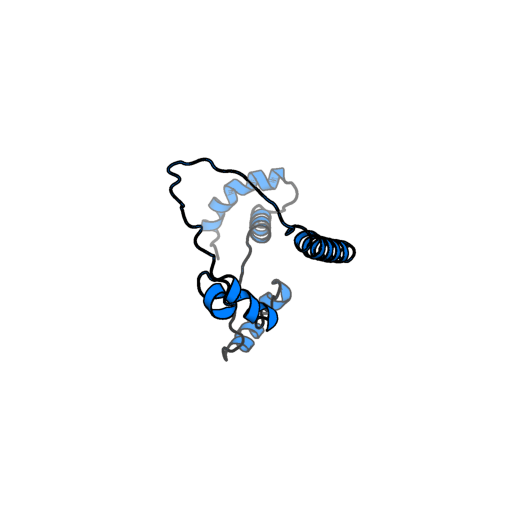71 N N . ASP A 1 108 ? 31.304 44.403 -41.036 1.00 40.34 108 ASP A N 1
ATOM 872 C CA . ASP A 1 108 ? 30.623 44.846 -42.258 1.00 40.34 108 ASP A CA 1
ATOM 873 C C . ASP A 1 108 ? 31.164 44.314 -43.607 1.00 40.34 108 ASP A C 1
ATOM 875 O O . ASP A 1 108 ? 32.374 44.301 -43.845 1.00 40.34 108 ASP A O 1
ATOM 879 N N . ARG A 1 109 ? 30.260 44.077 -44.584 1.00 36.47 109 ARG A N 1
ATOM 880 C CA . ARG A 1 109 ? 30.160 44.872 -45.842 1.00 36.47 109 ARG A CA 1
ATOM 881 C C . ARG A 1 109 ? 29.149 44.330 -46.867 1.00 36.47 109 ARG A C 1
ATOM 883 O O . ARG A 1 109 ? 29.016 43.143 -47.126 1.00 36.47 109 ARG A O 1
ATOM 890 N N . MET A 1 110 ? 28.487 45.306 -47.476 1.00 36.25 110 MET A N 1
ATOM 891 C CA . MET A 1 110 ? 27.426 45.302 -48.483 1.00 36.25 110 MET A CA 1
ATOM 892 C C . MET A 1 110 ? 27.880 44.794 -49.869 1.00 36.25 110 MET A C 1
ATOM 894 O O . MET A 1 110 ? 28.948 45.177 -50.344 1.00 36.25 110 MET A O 1
ATOM 898 N N . GLY A 1 111 ? 27.039 43.997 -50.545 1.00 30.70 111 GLY A N 1
ATOM 899 C CA . GLY A 1 111 ? 27.202 43.614 -51.957 1.00 30.70 111 GLY A CA 1
ATOM 900 C C . GLY A 1 111 ? 26.129 42.628 -52.445 1.00 30.70 111 GLY A C 1
ATOM 901 O O . GLY A 1 111 ? 25.998 41.534 -51.912 1.00 30.70 111 GLY A O 1
ATOM 902 N N . GLU A 1 112 ? 25.340 43.042 -53.437 1.00 28.56 112 GLU A N 1
ATOM 903 C CA . GLU A 1 112 ? 24.141 42.376 -53.966 1.00 28.56 112 GLU A CA 1
ATOM 904 C C . GLU A 1 112 ? 24.371 41.059 -54.744 1.00 28.56 112 GLU A C 1
ATOM 906 O O . GLU A 1 112 ? 25.333 40.915 -55.495 1.00 28.56 112 GLU A O 1
ATOM 911 N N . SER A 1 113 ? 23.318 40.223 -54.722 1.00 30.75 113 SER A N 1
ATOM 912 C CA . SER A 1 113 ? 22.619 39.618 -55.880 1.00 30.75 113 SER A CA 1
ATOM 913 C C . SER A 1 113 ? 22.615 38.085 -56.065 1.00 30.75 113 SER A C 1
ATOM 915 O O . SER A 1 113 ? 23.648 37.432 -56.166 1.00 30.75 113 SER A O 1
ATOM 917 N N . LYS A 1 114 ? 21.378 37.619 -56.327 1.00 30.50 114 LYS A N 1
ATOM 918 C CA . LYS A 1 114 ? 20.879 36.423 -57.046 1.00 30.50 114 LYS A CA 1
ATOM 919 C C . LYS A 1 114 ? 20.507 35.169 -56.243 1.00 30.50 114 LYS A C 1
ATOM 921 O O . LYS A 1 114 ? 21.317 34.545 -55.576 1.00 30.50 114 LYS A O 1
ATOM 926 N N . GLY A 1 115 ? 19.216 34.840 -56.369 1.00 32.66 115 GLY A N 1
ATOM 927 C CA . GLY A 1 115 ? 18.499 33.780 -55.669 1.00 32.66 115 GLY A CA 1
ATOM 928 C C . GLY A 1 115 ? 18.638 32.379 -56.260 1.00 32.66 115 GLY A C 1
ATOM 929 O O . GLY A 1 115 ? 19.337 32.161 -57.248 1.00 32.66 115 GLY A O 1
ATOM 930 N N . GLY A 1 116 ? 17.913 31.446 -55.637 1.00 27.95 116 GLY A N 1
ATOM 931 C CA . GLY A 1 116 ? 17.785 30.060 -56.080 1.00 27.95 116 GLY A CA 1
ATOM 932 C C . GLY A 1 116 ? 17.244 29.125 -54.992 1.00 27.95 116 GLY A C 1
ATOM 933 O O . GLY A 1 116 ? 18.029 28.520 -54.273 1.00 27.95 116 GLY A O 1
ATOM 934 N N . ASP A 1 117 ? 15.914 29.054 -54.893 1.00 41.84 117 ASP A N 1
ATOM 935 C CA . ASP A 1 117 ? 15.086 27.858 -54.643 1.00 41.84 117 ASP A CA 1
ATOM 936 C C . ASP A 1 117 ? 15.545 26.836 -53.575 1.00 41.84 117 ASP A C 1
ATOM 938 O O . ASP A 1 117 ? 16.324 25.920 -53.852 1.00 41.84 117 ASP A O 1
ATOM 942 N N . ARG A 1 118 ? 15.027 26.951 -52.340 1.00 41.41 118 ARG A N 1
ATOM 943 C CA . ARG A 1 118 ? 15.186 25.937 -51.268 1.00 41.41 118 ARG A CA 1
ATOM 944 C C . ARG A 1 118 ? 13.959 25.763 -50.354 1.00 41.41 118 ARG A C 1
ATOM 946 O O . ARG A 1 118 ? 14.098 25.197 -49.270 1.00 41.41 118 ARG A O 1
ATOM 953 N N . ASP A 1 119 ? 12.768 26.190 -50.775 1.00 43.81 119 ASP A N 1
ATOM 954 C CA . ASP A 1 119 ? 11.583 26.195 -49.896 1.00 43.81 119 ASP A CA 1
ATOM 955 C C . ASP A 1 119 ? 10.626 24.994 -50.066 1.00 43.81 119 ASP A C 1
ATOM 957 O O . ASP A 1 119 ? 9.761 24.774 -49.2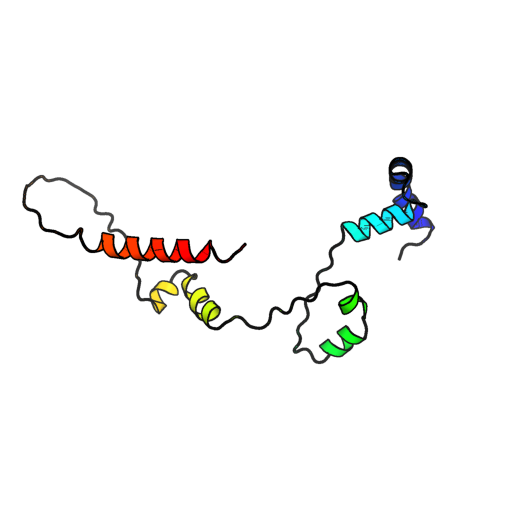17 1.00 43.81 119 ASP A O 1
ATOM 961 N N . ASP A 1 120 ? 10.835 24.115 -51.050 1.00 49.66 120 ASP A N 1
ATOM 962 C CA . ASP A 1 120 ? 9.837 23.083 -51.391 1.00 49.66 120 ASP A CA 1
ATOM 963 C C . ASP A 1 120 ? 9.846 21.815 -50.510 1.00 49.66 120 ASP A C 1
ATOM 965 O O . ASP A 1 120 ? 8.859 21.078 -50.466 1.00 49.66 120 ASP A O 1
ATOM 969 N N . LEU A 1 121 ? 10.913 21.542 -49.746 1.00 48.19 121 LEU A N 1
ATOM 970 C CA . LEU A 1 121 ? 10.983 20.329 -48.906 1.00 48.19 121 LEU A CA 1
ATOM 971 C C . LEU A 1 121 ? 10.441 20.501 -47.479 1.00 48.19 121 LEU A C 1
ATOM 973 O O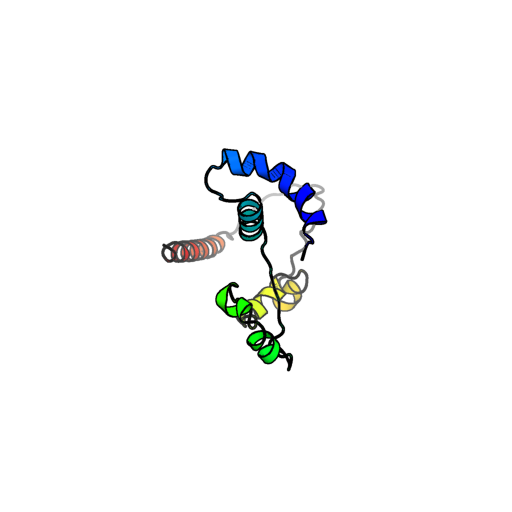 . LEU A 1 121 ? 10.136 19.500 -46.825 1.00 48.19 121 LEU A O 1
ATOM 977 N N . ARG A 1 122 ? 10.263 21.736 -46.985 1.00 49.78 122 ARG A N 1
ATOM 978 C CA . ARG A 1 122 ? 9.669 21.961 -45.650 1.00 49.78 122 ARG A CA 1
ATOM 979 C C . ARG A 1 122 ? 8.156 21.724 -45.645 1.00 49.78 122 ARG A C 1
ATOM 981 O O . ARG A 1 122 ? 7.635 21.233 -44.646 1.00 49.78 122 ARG A O 1
ATOM 988 N N . GLY A 1 123 ? 7.473 21.983 -46.764 1.00 40.34 123 GLY A N 1
ATOM 989 C CA . GLY A 1 123 ? 6.024 21.781 -46.893 1.00 40.34 123 GLY A CA 1
ATOM 990 C C . GLY A 1 123 ? 5.600 20.319 -46.720 1.00 40.34 123 GLY A C 1
ATOM 991 O O . GLY A 1 123 ? 4.709 20.017 -45.931 1.00 40.34 123 GLY A O 1
ATOM 992 N N . PHE A 1 124 ? 6.316 19.385 -47.355 1.00 43.53 124 PHE A N 1
ATOM 993 C CA . PHE A 1 124 ? 5.974 17.957 -47.302 1.00 43.53 124 PHE A CA 1
ATOM 994 C C . PHE A 1 124 ? 6.184 17.305 -45.926 1.00 43.53 124 PHE A C 1
ATOM 996 O O . PHE A 1 124 ? 5.489 16.344 -45.585 1.00 43.53 124 PHE A O 1
ATOM 1003 N N . ALA A 1 125 ? 7.140 17.796 -45.133 1.00 47.84 125 ALA A N 1
ATOM 1004 C CA . ALA A 1 125 ? 7.432 17.243 -43.810 1.00 47.84 125 ALA A CA 1
ATOM 1005 C C . ALA A 1 125 ? 6.422 17.707 -42.746 1.00 47.84 125 ALA A C 1
ATOM 1007 O O . ALA A 1 125 ? 6.067 16.937 -41.852 1.00 47.84 125 ALA A O 1
ATOM 1008 N N . LEU A 1 126 ? 5.922 18.940 -42.864 1.00 46.31 126 LEU A N 1
ATOM 1009 C CA . LEU A 1 126 ? 4.917 19.493 -41.953 1.00 46.31 126 LEU A CA 1
ATOM 1010 C C . LEU A 1 126 ? 3.534 18.863 -42.166 1.00 46.31 126 LEU A C 1
ATOM 1012 O O . LEU A 1 126 ? 2.853 18.560 -41.188 1.00 46.31 126 LEU A O 1
ATOM 1016 N N . GLU A 1 127 ? 3.164 18.559 -43.412 1.00 45.47 127 GLU A N 1
ATOM 1017 C CA . GLU A 1 127 ? 1.847 17.991 -43.737 1.00 45.47 127 GLU A CA 1
ATOM 1018 C C . GLU A 1 127 ? 1.693 16.514 -43.325 1.00 45.47 127 GLU A C 1
ATOM 1020 O O . GLU A 1 127 ? 0.596 16.050 -43.015 1.00 45.47 127 GLU A O 1
ATOM 1025 N N . LYS A 1 128 ? 2.801 15.765 -43.224 1.00 50.19 128 LYS A N 1
ATOM 1026 C CA . LYS A 1 128 ? 2.776 14.401 -42.664 1.00 50.19 128 LYS A CA 1
ATOM 1027 C C . LYS A 1 128 ? 2.692 14.376 -41.139 1.00 50.19 128 LYS A C 1
ATOM 1029 O O . LYS A 1 128 ? 2.164 13.413 -40.587 1.00 50.19 128 LYS A O 1
ATOM 1034 N N . LYS A 1 129 ? 3.187 15.412 -40.454 1.00 47.56 129 LYS A N 1
ATOM 1035 C CA . LYS A 1 129 ? 3.178 15.474 -38.985 1.00 47.56 129 LYS A CA 1
ATOM 1036 C C . LYS A 1 129 ? 1.814 15.884 -38.425 1.00 47.56 129 LYS A C 1
ATOM 1038 O O . LYS A 1 129 ? 1.455 15.431 -37.344 1.00 47.56 129 LYS A O 1
ATOM 1043 N N . THR A 1 130 ? 1.036 16.672 -39.166 1.00 47.81 130 THR A N 1
ATOM 1044 C CA . THR A 1 130 ? -0.331 17.050 -38.772 1.00 47.81 130 THR A CA 1
ATOM 1045 C C . THR A 1 130 ? -1.326 15.897 -38.919 1.00 47.81 130 THR A C 1
ATOM 1047 O O . THR A 1 130 ? -2.146 15.708 -38.028 1.00 47.81 130 THR A O 1
ATOM 1050 N N . ARG A 1 131 ? -1.207 15.046 -39.952 1.00 48.69 131 ARG A N 1
ATOM 1051 C CA . ARG A 1 131 ? -2.116 13.890 -40.124 1.00 48.69 131 ARG A CA 1
ATOM 1052 C C . ARG A 1 131 ? -1.992 12.814 -39.042 1.00 48.69 131 ARG A C 1
ATOM 1054 O O . ARG A 1 131 ? -2.989 12.194 -38.705 1.00 48.69 131 ARG A O 1
ATOM 1061 N N . ALA A 1 132 ? -0.797 12.605 -38.487 1.00 52.62 132 ALA A N 1
ATOM 1062 C CA . ALA A 1 132 ? -0.589 11.617 -37.424 1.00 52.62 132 ALA A CA 1
ATOM 1063 C C . ALA A 1 132 ? -1.136 12.072 -36.056 1.00 52.62 132 ALA A C 1
ATOM 1065 O O . ALA A 1 132 ? -1.396 11.238 -35.195 1.00 52.62 132 ALA A O 1
ATOM 1066 N N . ALA A 1 133 ? -1.309 13.383 -35.848 1.00 52.62 133 ALA A N 1
ATOM 1067 C CA . ALA A 1 133 ? -1.851 13.919 -34.602 1.00 52.62 133 ALA A CA 1
ATOM 1068 C C . ALA A 1 133 ? -3.387 13.822 -34.537 1.00 52.62 133 ALA A C 1
ATOM 1070 O O . ALA A 1 133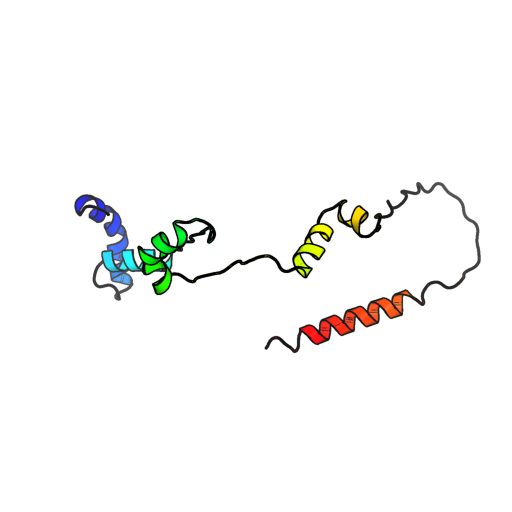 ? -3.923 13.587 -33.457 1.00 52.62 133 ALA A O 1
ATOM 1071 N N . ASP A 1 134 ? -4.080 13.934 -35.677 1.00 47.56 134 ASP A N 1
ATOM 1072 C CA . ASP A 1 134 ? -5.547 13.828 -35.730 1.00 47.56 134 ASP A CA 1
ATOM 1073 C C . ASP A 1 134 ? -6.051 12.381 -35.571 1.00 47.56 134 ASP A C 1
ATOM 1075 O O . ASP A 1 134 ? -7.093 12.164 -34.961 1.00 47.56 134 ASP A O 1
ATOM 1079 N N . GLU A 1 135 ? -5.299 11.363 -36.015 1.00 51.03 135 GLU A N 1
ATOM 1080 C CA . GLU A 1 135 ? -5.711 9.952 -35.858 1.00 51.03 135 GLU A CA 1
ATOM 1081 C C . GLU A 1 135 ? -5.610 9.429 -34.407 1.00 51.03 135 GLU A C 1
ATOM 1083 O O . GLU A 1 135 ? -6.184 8.389 -34.086 1.00 51.03 135 GLU A O 1
ATOM 1088 N N . LEU A 1 136 ? -4.929 10.147 -33.503 1.00 51.03 136 LEU A N 1
ATOM 1089 C CA . LEU A 1 136 ? -4.782 9.759 -32.091 1.00 51.03 136 LEU A CA 1
ATOM 1090 C C . LEU A 1 136 ? -5.859 10.343 -31.162 1.00 51.03 136 LEU A C 1
ATOM 1092 O O . LEU A 1 136 ? -5.997 9.868 -30.034 1.00 51.03 136 LEU A O 1
ATOM 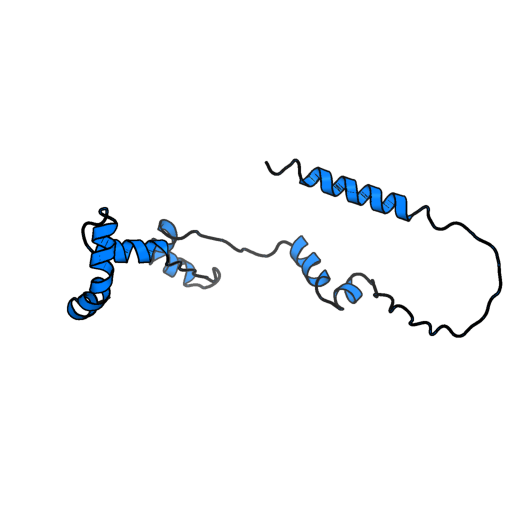1096 N N . LEU A 1 137 ? -6.629 11.341 -31.609 1.00 50.44 137 LEU A N 1
ATOM 1097 C CA . LEU A 1 137 ? -7.655 11.997 -30.786 1.00 50.44 137 LEU A CA 1
ATOM 1098 C C . LEU A 1 137 ? -9.063 11.396 -30.942 1.00 50.44 137 LEU A C 1
ATOM 1100 O O . LEU A 1 137 ? -9.874 11.559 -30.035 1.00 50.44 137 LEU A O 1
ATOM 1104 N N . ASP A 1 138 ? -9.329 10.626 -32.000 1.00 46.84 138 ASP A N 1
ATOM 1105 C CA . ASP A 1 138 ? -10.626 9.953 -32.215 1.00 46.84 138 ASP A CA 1
ATOM 1106 C C . ASP A 1 138 ? -10.720 8.547 -31.579 1.00 46.84 138 ASP A C 1
ATOM 1108 O O . ASP A 1 138 ? -11.772 7.911 -31.613 1.00 46.84 138 ASP A O 1
ATOM 1112 N N . GLY A 1 139 ? -9.635 8.043 -30.975 1.00 47.12 139 GLY A N 1
ATOM 1113 C CA . GLY A 1 139 ? -9.573 6.700 -30.374 1.00 47.12 139 GLY A CA 1
ATOM 1114 C C . GLY A 1 139 ? -9.710 6.643 -28.849 1.00 47.12 139 GLY A C 1
ATOM 1115 O O . GLY A 1 139 ? -9.648 5.553 -28.279 1.00 47.12 139 GLY A O 1
ATOM 1116 N N . VAL A 1 140 ? -9.856 7.789 -28.175 1.00 51.75 140 VAL A N 1
ATOM 1117 C CA . VAL A 1 140 ? -9.941 7.872 -26.706 1.00 51.75 140 VAL A CA 1
ATOM 1118 C C . VAL A 1 140 ? -11.162 8.693 -26.291 1.00 51.75 140 VAL A C 1
ATOM 1120 O O . VAL A 1 140 ? -11.037 9.762 -25.698 1.00 51.75 140 VAL A O 1
ATOM 1123 N N . LEU A 1 141 ? -12.348 8.168 -26.606 1.00 45.69 141 LEU A N 1
ATOM 1124 C CA . LEU A 1 141 ? -13.605 8.406 -25.887 1.00 45.69 141 LEU A CA 1
ATOM 1125 C C . LEU A 1 141 ? -14.447 7.126 -25.895 1.00 45.69 141 LEU A C 1
ATOM 1127 O O . LEU A 1 141 ? -14.699 6.590 -26.996 1.00 45.69 141 LEU A O 1
#

pLDDT: mean 74.94, std 22.02, range [27.95, 96.19]

Sequence (141 aa):
MYTHEELEPLLAPLKEKAMEAGTFRTPYDMFVHQVQRYLHVVIAFDPTHPKFLLRCESNPALYTRCSMLWMGAWDTESMRELPTLLPGVKQLLLGEFEDEEETKGGDDRMGESKGGDRDDLRGFALEKKTRAADELLDGVL

Radius of gyration: 31.93 Å; Cα contacts (8 Å, |Δi|>4): 37; chains: 1; bounding box: 56×62×86 Å

Solvent-accessible surface area (backbone atoms only — not comparable to full-atom values): 9484 Å² total; per-residue (Å²): 133,81,52,74,79,68,42,53,73,69,37,55,78,36,42,62,57,28,60,75,63,69,75,48,94,44,38,63,55,46,51,54,52,49,48,67,73,70,62,82,85,86,84,88,80,61,84,85,44,90,60,38,64,58,55,52,69,77,37,62,57,60,78,74,76,45,87,85,79,82,79,81,74,83,52,72,64,58,67,61,49,56,53,55,74,37,86,66,46,28,31,74,75,68,67,56,69,81,74,74,78,76,83,71,80,84,76,92,85,90,83,89,88,84,89,81,91,82,71,76,69,61,59,64,58,55,59,57,55,54,58,62,58,59,69,62,65,79,75,75,127

Mean predicted aligned error: 16.48 Å

Secondary structure (DSSP, 8-state):
---HHHHHHHHHHHHHHHHHH---SSHHHHHHHHHHHH--------TTSTTHHHHHHH-THHHHTSPP-------HHHHHHGGGGSTTHHHHHH-------------------------HHHHHHHHHHHHHHHTTTSS--

InterPro domains:
  IPR024317 Dynein heavy chain, AAA module D4 [PF12780] (1-81)
  IPR026983 Dynein heavy chain [PTHR45703] (1-83)
  IPR027417 P-loop containing nucleoside triphosphate hydrolase [G3DSA:3.40.50.300] (1-72)